Protein AF-A0A1Y4JS73-F1 (afdb_monomer_lite)

Organism: NCBI:txid626929

Sequence (66 aa):
MNKDRVLTMAKSTLKLANIIRYEDGHEIIDISLLRTIPDGELMRYRNVGKATIEKIQEIRKSLDWL

Structure (mmCIF, N/CA/C/O backbone):
data_AF-A0A1Y4JS73-F1
#
_entry.id   AF-A0A1Y4JS73-F1
#
loop_
_atom_site.group_PDB
_atom_site.id
_atom_site.type_symbol
_atom_site.label_atom_id
_atom_site.label_alt_id
_atom_site.label_comp_id
_atom_site.label_asym_id
_atom_site.label_entity_id
_atom_site.label_seq_id
_atom_site.pdbx_PDB_ins_code
_atom_site.Cartn_x
_atom_site.Cartn_y
_atom_site.Cartn_z
_atom_site.occupancy
_atom_site.B_iso_or_equiv
_atom_site.auth_seq_id
_atom_site.auth_comp_id
_atom_site.auth_asym_id
_atom_site.auth_atom_id
_atom_site.pdbx_PDB_model_num
ATOM 1 N N . MET A 1 1 ? 9.538 -1.445 17.945 1.00 59.34 1 MET A N 1
ATOM 2 C CA . MET A 1 1 ? 9.230 -2.110 16.657 1.00 59.34 1 MET A CA 1
ATOM 3 C C . MET A 1 1 ? 10.185 -1.566 15.603 1.00 59.34 1 MET A C 1
ATOM 5 O O . MET A 1 1 ? 10.300 -0.352 15.503 1.00 59.34 1 MET A O 1
ATOM 9 N N . ASN A 1 2 ? 10.934 -2.422 14.902 1.00 79.38 2 ASN A N 1
ATOM 10 C CA . ASN A 1 2 ? 11.957 -1.982 13.944 1.00 79.38 2 ASN A CA 1
ATOM 11 C C . ASN A 1 2 ? 11.279 -1.358 12.703 1.00 79.38 2 ASN A C 1
ATOM 13 O O . ASN A 1 2 ? 10.568 -2.063 11.985 1.00 79.38 2 ASN A O 1
ATOM 17 N N . LYS A 1 3 ? 11.459 -0.045 12.485 1.00 73.06 3 LYS A N 1
ATOM 18 C CA . LYS A 1 3 ? 10.811 0.721 11.401 1.00 73.06 3 LYS A CA 1
ATOM 19 C C . LYS A 1 3 ? 11.127 0.143 10.016 1.00 73.06 3 LYS A C 1
ATOM 21 O O . LYS A 1 3 ? 10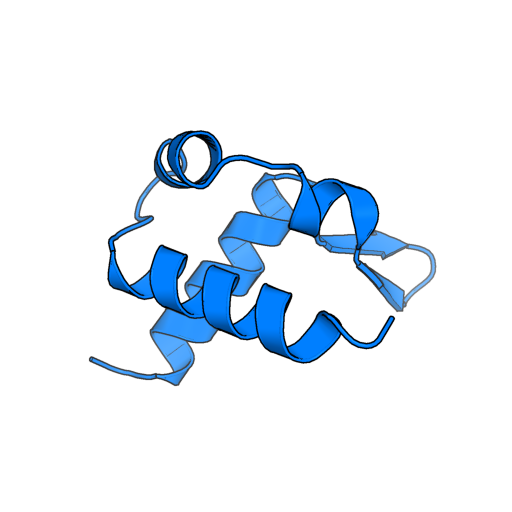.229 0.070 9.177 1.00 73.06 3 LYS A O 1
ATOM 26 N N . ASP A 1 4 ? 12.338 -0.372 9.822 1.00 84.38 4 ASP A N 1
ATOM 27 C CA . ASP A 1 4 ? 12.774 -0.960 8.549 1.00 84.38 4 ASP A CA 1
ATOM 28 C C . ASP A 1 4 ? 12.041 -2.268 8.252 1.00 84.38 4 ASP A C 1
ATOM 30 O O . ASP A 1 4 ? 11.640 -2.543 7.118 1.00 84.38 4 ASP A O 1
ATOM 34 N N . ARG A 1 5 ? 11.766 -3.053 9.300 1.00 89.19 5 ARG A N 1
ATOM 35 C CA . ARG A 1 5 ? 10.969 -4.277 9.182 1.00 89.19 5 ARG A CA 1
ATOM 36 C C . ARG A 1 5 ? 9.522 -3.959 8.810 1.00 89.19 5 ARG A C 1
ATOM 38 O O . ARG A 1 5 ? 8.956 -4.645 7.967 1.00 89.19 5 ARG A O 1
ATOM 45 N N . VAL A 1 6 ? 8.923 -2.928 9.407 1.00 92.44 6 VAL A N 1
ATOM 46 C CA . VAL A 1 6 ? 7.537 -2.536 9.097 1.00 92.44 6 VAL A CA 1
ATOM 47 C C . VAL A 1 6 ? 7.422 -2.035 7.657 1.00 92.44 6 VAL A C 1
ATOM 49 O O . VAL A 1 6 ? 6.511 -2.450 6.945 1.00 92.44 6 VAL A O 1
ATOM 52 N N . LEU A 1 7 ? 8.378 -1.220 7.196 1.00 93.56 7 LEU A N 1
ATOM 53 C CA . LEU A 1 7 ? 8.433 -0.767 5.805 1.00 93.56 7 LEU A CA 1
ATOM 54 C C . LEU A 1 7 ? 8.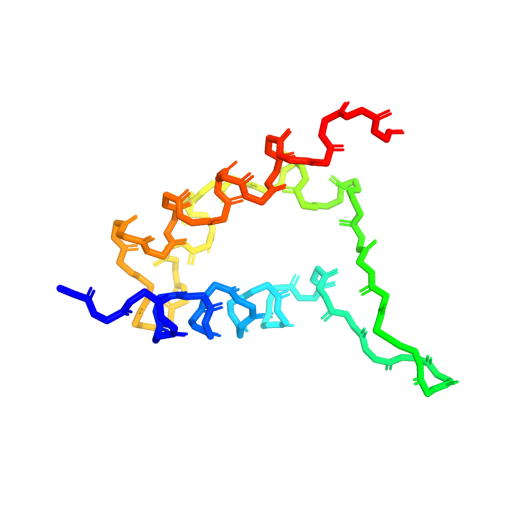607 -1.938 4.826 1.00 93.56 7 LEU A C 1
ATOM 56 O O . LEU A 1 7 ? 7.916 -1.997 3.810 1.00 93.56 7 LEU A O 1
ATOM 60 N N . THR A 1 8 ? 9.482 -2.893 5.146 1.00 93.94 8 THR A N 1
ATOM 61 C CA . THR A 1 8 ? 9.689 -4.101 4.329 1.00 93.94 8 THR A CA 1
ATOM 62 C C . THR A 1 8 ? 8.405 -4.926 4.212 1.00 93.94 8 THR A C 1
ATOM 64 O O . THR A 1 8 ? 8.037 -5.353 3.117 1.00 93.94 8 THR A O 1
ATOM 67 N N . MET A 1 9 ? 7.682 -5.106 5.321 1.00 94.25 9 MET A N 1
ATOM 68 C CA . MET A 1 9 ? 6.394 -5.806 5.331 1.00 94.25 9 MET A CA 1
ATOM 69 C C . MET A 1 9 ? 5.333 -5.059 4.520 1.00 94.25 9 MET A C 1
ATOM 71 O O . MET A 1 9 ? 4.601 -5.690 3.762 1.00 94.25 9 MET A O 1
ATOM 75 N N . ALA A 1 10 ? 5.274 -3.729 4.631 1.00 95.19 10 ALA A N 1
ATOM 76 C CA . ALA A 1 10 ? 4.350 -2.906 3.854 1.00 95.19 10 ALA A CA 1
ATOM 77 C C . ALA A 1 10 ? 4.607 -3.070 2.351 1.00 95.19 10 ALA A C 1
ATOM 79 O O . ALA A 1 10 ? 3.701 -3.455 1.617 1.00 95.19 10 ALA A O 1
ATOM 80 N N . LYS A 1 11 ? 5.858 -2.902 1.900 1.00 94.62 11 LYS A N 1
ATOM 81 C CA . LYS A 1 11 ? 6.232 -3.112 0.491 1.00 94.62 11 LYS A CA 1
ATOM 82 C C . LYS A 1 11 ? 5.920 -4.528 0.011 1.00 94.62 11 LYS A C 1
ATOM 84 O O . LYS A 1 11 ? 5.375 -4.694 -1.072 1.00 94.62 11 LYS A O 1
ATOM 89 N N . SER A 1 12 ? 6.220 -5.544 0.821 1.00 94.88 12 SER A N 1
ATOM 90 C CA . SER A 1 12 ? 5.930 -6.943 0.473 1.00 94.88 12 SER A CA 1
ATOM 91 C C . SER A 1 12 ? 4.428 -7.195 0.332 1.00 94.88 12 SER A C 1
ATOM 93 O O . SER A 1 12 ? 4.005 -7.862 -0.604 1.00 94.88 12 SER A O 1
ATOM 95 N N . THR A 1 13 ? 3.616 -6.612 1.216 1.00 96.19 13 THR A N 1
ATOM 96 C CA . THR A 1 13 ? 2.149 -6.696 1.147 1.00 96.19 13 THR A CA 1
ATOM 97 C C . THR A 1 13 ? 1.624 -6.040 -0.128 1.00 96.19 13 THR A C 1
ATOM 99 O O . THR A 1 13 ? 0.804 -6.623 -0.828 1.00 96.19 13 THR A O 1
ATOM 102 N N . LEU A 1 14 ? 2.140 -4.858 -0.473 1.00 96.00 14 LEU A N 1
ATOM 103 C CA . LEU A 1 14 ? 1.762 -4.159 -1.701 1.00 96.00 14 LEU A CA 1
ATOM 104 C C . LEU A 1 14 ? 2.195 -4.923 -2.965 1.00 96.00 14 LEU A C 1
ATOM 106 O O . LEU A 1 14 ? 1.471 -4.902 -3.956 1.00 96.00 14 LEU A O 1
ATOM 110 N N . LYS A 1 15 ? 3.325 -5.643 -2.926 1.00 95.56 15 LYS A N 1
ATOM 111 C CA . LYS A 1 15 ? 3.736 -6.563 -4.002 1.00 95.56 15 LYS A CA 1
ATOM 112 C C . LYS A 1 15 ? 2.780 -7.751 -4.132 1.00 95.56 15 LYS A C 1
ATOM 114 O O . LYS A 1 15 ? 2.348 -8.059 -5.235 1.00 95.56 15 LYS A O 1
ATOM 119 N N . LEU A 1 16 ? 2.394 -8.379 -3.017 1.00 94.62 16 LEU A N 1
ATOM 120 C CA . LEU A 1 16 ? 1.417 -9.480 -3.016 1.00 94.62 16 LEU A CA 1
ATOM 121 C C . LEU A 1 16 ? 0.042 -9.047 -3.543 1.00 94.62 16 LEU A C 1
ATOM 123 O O . LEU A 1 16 ? -0.629 -9.827 -4.208 1.00 94.62 16 LEU A O 1
ATOM 127 N N . ALA A 1 17 ? -0.350 -7.801 -3.280 1.00 95.06 17 ALA A N 1
ATOM 128 C CA . ALA A 1 17 ? -1.587 -7.211 -3.778 1.00 95.06 17 ALA A CA 1
ATOM 129 C C . ALA A 1 17 ? -1.503 -6.694 -5.230 1.00 95.06 17 ALA A C 1
ATOM 131 O O . ALA A 1 17 ? -2.437 -6.036 -5.679 1.00 95.06 17 ALA A O 1
ATOM 132 N N . ASN A 1 18 ? -0.405 -6.953 -5.957 1.00 95.25 18 ASN A N 1
ATOM 133 C CA . ASN A 1 18 ? -0.139 -6.445 -7.314 1.00 95.25 18 ASN A CA 1
ATOM 134 C C . ASN A 1 18 ? -0.156 -4.909 -7.457 1.00 95.25 18 ASN A C 1
ATOM 136 O O . ASN A 1 18 ? -0.230 -4.383 -8.566 1.00 95.25 18 ASN A O 1
ATOM 140 N N . ILE A 1 19 ? -0.035 -4.181 -6.347 1.00 96.62 19 ILE A N 1
ATOM 141 C CA . ILE A 1 19 ? 0.044 -2.716 -6.334 1.00 96.62 19 ILE A CA 1
ATOM 142 C C . ILE A 1 19 ? 1.451 -2.263 -6.711 1.00 96.62 19 ILE A C 1
ATOM 144 O O . ILE A 1 19 ? 1.616 -1.304 -7.455 1.00 96.62 19 ILE A O 1
ATOM 148 N N . ILE A 1 20 ? 2.466 -2.957 -6.193 1.00 96.38 20 ILE A N 1
ATOM 149 C CA . ILE A 1 20 ? 3.857 -2.764 -6.598 1.00 96.38 20 ILE A CA 1
ATOM 150 C C . ILE A 1 20 ? 4.244 -3.920 -7.510 1.00 96.38 20 ILE A C 1
ATOM 152 O O . ILE A 1 20 ? 4.186 -5.079 -7.101 1.00 96.38 20 ILE A O 1
ATOM 156 N N . ARG A 1 21 ? 4.679 -3.602 -8.725 1.00 96.00 21 ARG A N 1
ATOM 157 C CA . ARG A 1 21 ? 5.132 -4.571 -9.727 1.00 96.00 21 ARG A CA 1
ATOM 158 C C . ARG A 1 21 ? 6.538 -4.230 -10.195 1.00 96.00 21 ARG A C 1
ATOM 160 O O . ARG A 1 21 ? 7.007 -3.112 -10.004 1.00 96.00 21 ARG A O 1
ATOM 167 N N . TYR A 1 22 ? 7.219 -5.215 -10.766 1.00 93.00 22 TYR A N 1
ATOM 168 C CA . TYR A 1 22 ? 8.515 -5.014 -11.399 1.00 93.00 22 TYR A CA 1
ATOM 169 C C . TYR A 1 22 ? 8.366 -5.275 -12.892 1.00 93.00 22 TYR A C 1
ATOM 171 O O . TYR A 1 22 ? 8.043 -6.395 -13.283 1.00 93.00 22 TYR A O 1
ATOM 179 N N . GLU A 1 23 ? 8.560 -4.240 -13.698 1.00 92.69 23 GLU A N 1
ATOM 180 C CA . GLU A 1 23 ? 8.366 -4.267 -15.148 1.00 92.69 23 GLU A CA 1
ATOM 181 C C . GLU A 1 23 ? 9.554 -3.556 -15.800 1.00 92.69 23 GLU A C 1
ATOM 183 O O . GLU A 1 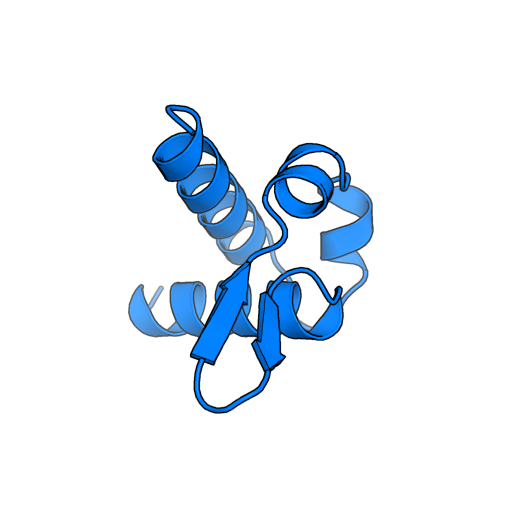23 ? 9.940 -2.471 -15.371 1.00 92.69 23 GLU A O 1
ATOM 188 N N . ASP A 1 24 ? 10.189 -4.208 -16.776 1.00 92.25 24 ASP A N 1
ATOM 189 C CA . ASP A 1 24 ? 11.314 -3.665 -17.554 1.00 92.25 24 ASP A CA 1
ATOM 190 C C . ASP A 1 24 ? 12.459 -3.054 -16.725 1.00 92.25 24 ASP A C 1
ATOM 192 O O . ASP A 1 24 ? 13.077 -2.063 -17.102 1.00 92.25 24 ASP A O 1
ATOM 196 N N . GLY A 1 25 ? 12.768 -3.647 -15.570 1.00 93.12 25 GLY A N 1
ATOM 197 C CA . GLY A 1 25 ? 13.834 -3.155 -14.695 1.00 93.12 25 GLY A CA 1
ATOM 198 C C . GLY A 1 25 ? 13.393 -2.080 -13.691 1.00 93.12 25 GLY A C 1
ATOM 199 O O . GLY A 1 25 ? 14.186 -1.668 -12.839 1.00 93.12 25 GLY A O 1
ATOM 200 N N . HIS A 1 26 ? 12.130 -1.658 -13.746 1.00 92.88 26 HIS A N 1
ATOM 201 C CA . HIS A 1 26 ? 11.566 -0.585 -12.939 1.00 92.88 26 HIS A CA 1
ATOM 202 C C . HIS A 1 26 ? 10.533 -1.107 -11.934 1.00 92.88 26 HIS A C 1
ATOM 204 O O . HIS A 1 26 ? 9.741 -2.002 -12.222 1.00 92.88 26 HIS A O 1
ATOM 210 N N . GLU A 1 27 ? 10.526 -0.526 -10.731 1.00 92.75 27 GLU A N 1
ATOM 211 C CA . GLU A 1 27 ? 9.456 -0.750 -9.756 1.00 92.75 27 GLU A CA 1
ATOM 212 C C . GLU A 1 27 ? 8.303 0.213 -10.073 1.00 92.75 27 GLU A C 1
ATOM 214 O O . GLU A 1 27 ? 8.445 1.430 -9.950 1.00 92.75 27 GLU A O 1
ATOM 219 N N . ILE A 1 28 ? 7.176 -0.342 -10.513 1.00 95.06 28 ILE A N 1
ATOM 220 C CA . ILE A 1 28 ? 5.966 0.390 -10.880 1.00 95.06 28 ILE A CA 1
ATOM 221 C C . ILE A 1 28 ? 4.980 0.320 -9.718 1.00 95.06 28 ILE A C 1
ATOM 223 O O . ILE A 1 28 ? 4.757 -0.750 -9.148 1.00 95.06 28 ILE A O 1
ATOM 227 N N . ILE A 1 29 ? 4.378 1.458 -9.373 1.00 95.06 29 ILE A N 1
ATOM 228 C CA . ILE A 1 29 ? 3.348 1.553 -8.336 1.00 95.06 29 ILE A CA 1
ATOM 229 C C . ILE A 1 29 ? 2.028 1.946 -8.993 1.00 95.06 29 ILE A C 1
ATOM 231 O O . ILE A 1 29 ? 1.915 3.023 -9.575 1.00 95.06 29 ILE A O 1
ATOM 235 N N . ASP A 1 30 ? 1.016 1.096 -8.859 1.00 95.94 30 ASP A N 1
ATOM 236 C CA . ASP A 1 30 ? -0.353 1.415 -9.251 1.00 95.94 30 ASP A CA 1
ATOM 237 C C . ASP A 1 30 ? -1.002 2.309 -8.183 1.00 95.94 30 ASP A C 1
ATOM 239 O O . ASP A 1 30 ? -1.531 1.839 -7.173 1.00 95.94 30 ASP A O 1
ATOM 243 N N . ILE A 1 31 ? -0.916 3.627 -8.387 1.00 94.88 31 ILE A N 1
ATOM 244 C CA . ILE A 1 31 ? -1.435 4.635 -7.450 1.00 94.88 31 ILE A CA 1
ATOM 245 C C . ILE A 1 31 ? -2.958 4.544 -7.308 1.00 94.88 31 ILE A C 1
ATOM 247 O O . ILE A 1 31 ? -3.485 4.724 -6.208 1.00 94.88 31 ILE A O 1
ATOM 251 N N . SER A 1 32 ? -3.663 4.231 -8.396 1.00 94.50 32 SER A N 1
ATOM 252 C CA . SER A 1 32 ? -5.120 4.100 -8.388 1.00 94.50 32 SER A CA 1
ATOM 253 C C . SER A 1 32 ? -5.532 2.945 -7.483 1.00 94.50 32 SER A 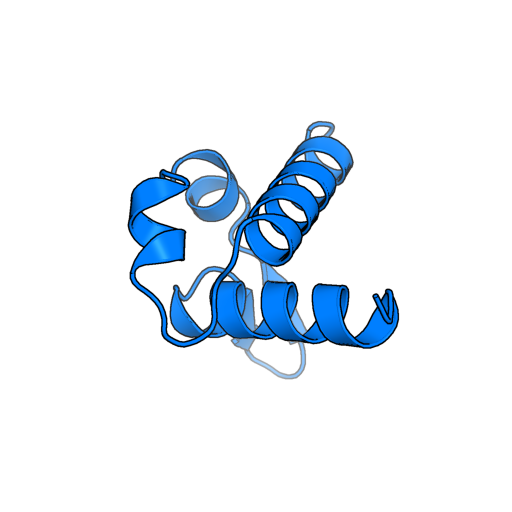C 1
ATOM 255 O O . SER A 1 32 ? -6.292 3.149 -6.535 1.00 94.50 32 SER A O 1
ATOM 257 N N . LEU A 1 33 ? -4.951 1.761 -7.697 1.00 95.81 33 LEU A N 1
ATOM 258 C CA . LEU A 1 33 ? -5.232 0.587 -6.875 1.00 95.81 33 LEU A CA 1
ATOM 259 C C . LEU A 1 33 ? -4.786 0.784 -5.421 1.00 95.81 33 LEU A C 1
ATOM 261 O O . LEU A 1 33 ? -5.501 0.392 -4.496 1.00 95.81 33 LEU A O 1
ATOM 265 N N . LEU A 1 34 ? -3.635 1.430 -5.202 1.00 96.31 34 LEU A N 1
ATOM 266 C CA . LEU A 1 34 ? -3.136 1.750 -3.866 1.00 96.31 34 LEU A CA 1
ATOM 267 C C . LEU A 1 34 ? -4.149 2.576 -3.063 1.00 96.31 34 LEU A C 1
ATOM 269 O O . LEU A 1 34 ? -4.299 2.327 -1.866 1.00 96.31 34 LEU A O 1
ATOM 273 N N . ARG A 1 35 ? -4.831 3.538 -3.699 1.00 93.31 35 ARG A N 1
ATOM 274 C CA . ARG A 1 35 ? -5.835 4.410 -3.067 1.00 93.31 35 ARG A CA 1
ATOM 275 C C . ARG A 1 35 ? -7.171 3.715 -2.837 1.00 93.31 35 ARG A C 1
ATOM 277 O O . ARG A 1 35 ? -7.810 3.968 -1.819 1.00 93.31 35 ARG A O 1
ATOM 284 N N . THR A 1 36 ? -7.602 2.862 -3.762 1.00 94.38 36 THR A N 1
ATOM 285 C CA . THR A 1 36 ? -8.943 2.264 -3.713 1.00 94.38 36 THR A CA 1
ATOM 286 C C . THR A 1 36 ? -9.006 0.978 -2.902 1.00 94.38 36 THR A C 1
ATOM 288 O O . THR A 1 36 ? -10.084 0.620 -2.430 1.00 94.38 36 THR A O 1
ATOM 291 N N . ILE A 1 37 ? -7.892 0.255 -2.744 1.00 95.44 37 ILE A N 1
ATOM 292 C CA . ILE A 1 37 ? -7.902 -1.020 -2.022 1.00 95.44 37 ILE A CA 1
ATOM 293 C C . ILE A 1 37 ? -8.232 -0.807 -0.529 1.00 95.44 37 ILE A C 1
ATOM 295 O O . ILE A 1 37 ? -7.541 -0.048 0.157 1.00 95.44 37 ILE A O 1
ATOM 299 N N . PRO A 1 38 ? -9.255 -1.477 0.027 1.00 95.94 38 PRO A N 1
ATOM 300 C CA . PRO A 1 38 ? -9.569 -1.360 1.446 1.00 95.94 38 PRO A CA 1
ATOM 301 C C . PRO A 1 38 ? -8.462 -1.949 2.325 1.00 95.94 38 PRO A C 1
ATOM 303 O O . PRO A 1 38 ? -7.901 -3.000 2.013 1.00 95.94 38 PRO A O 1
ATOM 306 N N . ASP A 1 39 ? -8.213 -1.346 3.489 1.00 95.38 39 ASP A N 1
ATOM 307 C CA . ASP A 1 39 ? -7.253 -1.894 4.462 1.00 95.38 39 ASP A CA 1
ATOM 308 C C . ASP A 1 39 ? -7.617 -3.319 4.887 1.00 95.38 39 ASP A C 1
ATOM 310 O O . ASP A 1 39 ? -6.739 -4.157 5.074 1.00 95.38 39 ASP A O 1
ATOM 314 N N . GLY A 1 40 ? -8.917 -3.622 4.967 1.00 94.25 40 GLY A N 1
ATOM 315 C CA . GLY A 1 40 ? -9.415 -4.959 5.282 1.00 94.25 40 GLY A CA 1
ATOM 316 C C . GLY A 1 40 ? -8.984 -6.033 4.279 1.00 94.25 40 GLY A C 1
ATOM 317 O O . GLY A 1 40 ? -8.771 -7.170 4.685 1.00 94.25 40 GLY A O 1
ATOM 318 N N . GLU A 1 41 ? -8.796 -5.688 3.000 1.00 94.62 41 GLU A N 1
ATOM 319 C CA . GLU A 1 41 ? -8.248 -6.615 1.998 1.00 94.62 41 GLU A CA 1
ATOM 320 C C . GLU A 1 41 ? -6.752 -6.852 2.235 1.00 94.62 41 GLU A C 1
ATOM 322 O O . GLU A 1 41 ? -6.278 -7.985 2.186 1.00 94.62 41 GLU A O 1
ATOM 327 N N . LEU A 1 42 ? -6.007 -5.802 2.592 1.00 95.25 42 LEU A N 1
ATOM 328 C CA . LEU A 1 42 ? -4.582 -5.906 2.914 1.00 95.25 42 LEU A CA 1
ATOM 329 C C . LEU A 1 42 ? -4.329 -6.695 4.211 1.00 95.25 42 LEU A C 1
ATOM 331 O O . LEU A 1 42 ? -3.336 -7.410 4.328 1.00 95.25 42 LEU A O 1
ATOM 335 N N . MET A 1 43 ? -5.242 -6.624 5.179 1.00 94.12 43 MET A N 1
ATOM 336 C CA . MET A 1 43 ? -5.158 -7.391 6.428 1.00 94.12 43 MET A CA 1
ATOM 337 C C . MET A 1 43 ? -5.351 -8.903 6.238 1.00 94.12 43 MET A C 1
ATOM 339 O O . MET A 1 43 ? -5.020 -9.668 7.142 1.00 94.12 43 MET A O 1
ATOM 343 N N . ARG A 1 44 ? -5.855 -9.355 5.080 1.00 93.50 44 ARG A N 1
ATOM 344 C CA . ARG A 1 44 ? -5.979 -10.790 4.764 1.00 93.50 44 ARG A CA 1
ATOM 345 C C . ARG A 1 44 ? -4.634 -11.438 4.442 1.00 93.50 44 ARG A C 1
ATOM 347 O O . ARG A 1 44 ? -4.515 -12.660 4.521 1.00 93.50 44 ARG A O 1
ATOM 354 N N . TYR A 1 45 ? -3.616 -10.649 4.095 1.00 92.19 45 TYR A N 1
ATOM 355 C CA . TYR A 1 45 ? -2.289 -11.184 3.819 1.00 92.19 45 TYR A CA 1
ATOM 356 C C . TYR A 1 45 ? -1.586 -11.617 5.109 1.00 92.19 45 TYR A C 1
ATOM 358 O O . TYR A 1 45 ? -1.676 -10.990 6.168 1.00 92.19 45 TYR A O 1
ATOM 366 N N . ARG A 1 46 ? -0.847 -12.725 5.013 1.00 84.00 46 ARG A N 1
ATOM 367 C CA . ARG A 1 46 ? -0.150 -13.320 6.154 1.00 84.00 46 ARG A CA 1
ATOM 368 C C . ARG A 1 46 ? 0.829 -12.318 6.769 1.00 84.00 46 ARG A C 1
ATOM 370 O O . ARG A 1 46 ? 1.611 -11.690 6.062 1.00 84.00 46 ARG A O 1
ATOM 377 N N . ASN A 1 47 ? 0.848 -12.254 8.100 1.00 83.31 47 ASN A N 1
ATOM 378 C CA . ASN A 1 47 ? 1.735 -11.390 8.887 1.00 83.31 47 ASN A CA 1
ATOM 379 C C . ASN A 1 47 ? 1.499 -9.876 8.697 1.00 83.31 47 ASN A C 1
ATOM 381 O O . ASN A 1 47 ? 2.364 -9.083 9.076 1.00 83.31 47 ASN A O 1
ATOM 385 N N . VAL A 1 48 ? 0.348 -9.461 8.157 1.00 90.94 48 VAL A N 1
ATOM 386 C CA . VAL A 1 48 ? -0.054 -8.051 8.133 1.00 90.94 48 VAL A CA 1
ATOM 387 C C . VAL A 1 48 ? -0.753 -7.703 9.441 1.00 90.94 48 VAL A C 1
ATOM 389 O O . VAL A 1 48 ? -1.845 -8.175 9.736 1.00 90.94 48 VAL A O 1
ATOM 392 N N . GLY A 1 49 ? -0.087 -6.882 10.250 1.00 91.50 49 GLY A N 1
ATOM 393 C CA . GLY A 1 49 ? -0.639 -6.337 11.489 1.00 91.50 49 GLY A CA 1
ATOM 394 C C . GLY A 1 49 ? -0.942 -4.846 11.377 1.00 91.50 49 GLY A C 1
ATOM 395 O O . GLY A 1 49 ? -0.600 -4.201 10.384 1.00 91.50 49 GLY A O 1
ATOM 396 N N . LYS A 1 50 ? -1.509 -4.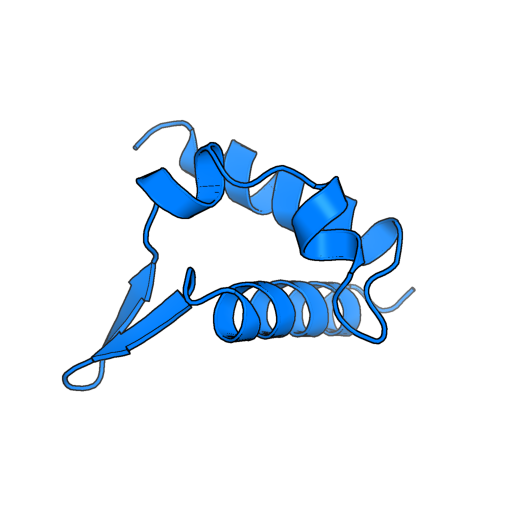277 12.447 1.00 94.00 50 LYS A N 1
ATOM 397 C CA . LYS A 1 50 ? -1.855 -2.847 12.552 1.00 94.00 50 LYS A CA 1
ATOM 398 C C . LYS A 1 50 ? -0.724 -1.918 12.087 1.00 94.00 50 LYS A C 1
ATOM 400 O O . LYS A 1 50 ? -0.948 -1.050 11.257 1.00 94.00 50 LYS A O 1
ATOM 405 N N . ALA A 1 51 ? 0.500 -2.174 12.540 1.00 93.75 51 ALA A N 1
ATOM 406 C CA . ALA A 1 51 ? 1.681 -1.394 12.174 1.00 93.75 51 ALA A CA 1
ATOM 407 C C . ALA A 1 51 ? 1.975 -1.361 10.666 1.00 93.75 51 ALA A C 1
ATOM 409 O O . ALA A 1 51 ? 2.426 -0.355 10.127 1.00 93.75 51 ALA A O 1
ATOM 410 N N . THR A 1 52 ? 1.758 -2.486 9.983 1.00 95.19 52 THR A N 1
ATOM 411 C CA . THR A 1 52 ? 1.963 -2.597 8.537 1.00 95.19 52 THR A CA 1
ATOM 412 C C . THR A 1 52 ? 0.902 -1.798 7.790 1.00 95.19 52 THR A C 1
ATOM 414 O O . THR A 1 52 ? 1.243 -1.095 6.845 1.00 95.19 52 THR A O 1
ATOM 417 N N . ILE A 1 53 ? -0.355 -1.853 8.245 1.00 96.69 53 ILE A N 1
ATOM 418 C CA . ILE A 1 53 ? -1.454 -1.059 7.680 1.00 96.69 53 ILE A CA 1
ATOM 419 C C . ILE A 1 53 ? -1.215 0.436 7.879 1.00 96.69 53 ILE A C 1
ATOM 421 O O . ILE A 1 53 ? -1.268 1.180 6.907 1.00 96.69 53 ILE A O 1
ATOM 425 N N . GLU A 1 54 ? -0.860 0.869 9.090 1.00 96.56 54 GLU A N 1
ATOM 426 C CA . GLU A 1 54 ? -0.506 2.269 9.369 1.00 96.56 54 GLU A CA 1
ATOM 427 C C . GLU A 1 54 ? 0.611 2.745 8.435 1.00 96.56 54 GLU A C 1
ATOM 429 O O . GLU A 1 54 ? 0.538 3.832 7.865 1.00 96.56 54 GLU A O 1
ATOM 434 N N . LYS A 1 55 ? 1.612 1.894 8.177 1.00 96.69 55 LYS A N 1
ATOM 435 C CA . LYS A 1 55 ? 2.684 2.234 7.241 1.00 96.69 55 LYS A CA 1
ATOM 436 C C . LYS A 1 55 ? 2.209 2.345 5.790 1.00 96.69 55 LYS A C 1
ATOM 438 O O . LYS A 1 55 ? 2.706 3.196 5.058 1.00 96.69 55 LYS A O 1
ATOM 443 N N . ILE A 1 56 ? 1.258 1.519 5.359 1.00 96.31 56 ILE A N 1
ATOM 444 C CA . ILE A 1 56 ? 0.649 1.631 4.025 1.00 96.31 56 ILE A CA 1
ATOM 445 C C . ILE A 1 56 ? -0.200 2.906 3.922 1.00 96.31 56 ILE A C 1
ATOM 447 O O . ILE A 1 56 ? -0.135 3.597 2.907 1.00 96.31 56 ILE A O 1
ATOM 451 N N . GLN A 1 57 ? -0.930 3.272 4.976 1.00 96.38 57 GLN A N 1
ATOM 452 C CA . GLN A 1 57 ? -1.674 4.534 5.048 1.00 96.38 57 GLN A CA 1
ATOM 453 C C . GLN A 1 57 ? -0.738 5.752 4.989 1.00 96.38 57 GLN A C 1
ATOM 455 O O . GLN A 1 57 ? -1.028 6.711 4.277 1.00 96.38 57 GLN A O 1
ATOM 460 N N . GLU A 1 58 ? 0.415 5.704 5.666 1.00 96.19 58 GLU A N 1
ATOM 461 C CA . GLU A 1 58 ? 1.461 6.727 5.529 1.00 96.19 58 GLU A CA 1
ATOM 462 C C . GLU A 1 58 ? 1.957 6.841 4.080 1.00 96.19 58 GLU A C 1
ATOM 464 O O . GLU A 1 58 ? 2.112 7.952 3.575 1.00 96.19 58 GLU A O 1
ATOM 469 N N . ILE A 1 59 ? 2.183 5.708 3.400 1.00 94.94 59 ILE A N 1
ATOM 470 C CA . ILE A 1 59 ? 2.604 5.690 1.990 1.00 94.94 59 ILE A CA 1
ATOM 471 C C . ILE A 1 59 ? 1.528 6.328 1.104 1.00 94.94 59 ILE A C 1
ATOM 473 O O . ILE A 1 59 ? 1.864 7.204 0.312 1.00 94.94 59 ILE A O 1
ATOM 477 N N . ARG A 1 60 ? 0.248 5.963 1.271 1.00 95.50 60 ARG A N 1
ATOM 478 C CA . ARG A 1 60 ? -0.876 6.592 0.550 1.00 95.50 60 ARG A CA 1
ATOM 479 C C . ARG A 1 60 ? -0.851 8.104 0.705 1.00 95.50 60 ARG A C 1
ATOM 481 O O . ARG A 1 60 ? -0.751 8.809 -0.289 1.00 95.50 60 ARG A O 1
ATOM 488 N N . LYS A 1 61 ? -0.807 8.571 1.955 1.00 95.56 61 LYS A N 1
ATOM 489 C CA . LYS A 1 61 ? -0.791 9.996 2.282 1.00 95.56 61 LYS A CA 1
ATOM 490 C C . LYS A 1 61 ? 0.403 10.727 1.669 1.00 95.56 61 LYS A C 1
ATOM 492 O O . LYS A 1 61 ? 0.275 11.852 1.202 1.00 95.56 61 LYS A O 1
ATOM 497 N N . SER A 1 62 ? 1.575 10.088 1.641 1.00 94.38 62 SER A N 1
ATOM 498 C CA . SER A 1 62 ? 2.775 10.662 1.014 1.00 94.38 62 SER A CA 1
ATOM 499 C C . SER A 1 62 ? 2.667 10.815 -0.506 1.00 94.38 62 SER A C 1
ATOM 501 O O . SER A 1 62 ? 3.436 11.569 -1.097 1.00 94.38 62 SER A O 1
ATOM 503 N N . LEU A 1 63 ? 1.717 10.114 -1.126 1.00 93.31 63 LEU A N 1
ATOM 504 C CA . LEU A 1 63 ? 1.455 10.110 -2.561 1.00 93.31 63 LEU A CA 1
ATOM 505 C C . LEU A 1 63 ? 0.142 10.827 -2.906 1.00 93.31 63 LEU A C 1
ATOM 507 O O . LEU A 1 63 ? -0.248 10.807 -4.065 1.00 93.31 63 LEU A O 1
ATOM 511 N N . ASP A 1 64 ? -0.546 11.465 -1.953 1.00 89.38 64 ASP A N 1
ATOM 512 C CA . ASP A 1 64 ? -1.821 12.173 -2.190 1.00 89.38 64 ASP A CA 1
ATOM 513 C C . ASP A 1 64 ? -1.695 13.349 -3.174 1.00 89.38 64 ASP A C 1
ATOM 515 O O . ASP A 1 64 ? -2.688 13.789 -3.742 1.00 89.38 64 ASP A O 1
ATOM 519 N N . TRP A 1 65 ? -0.479 13.853 -3.390 1.00 91.38 65 TRP A N 1
ATOM 520 C CA . TRP A 1 65 ? -0.195 14.947 -4.321 1.00 91.38 65 TRP A CA 1
ATOM 521 C C . TRP A 1 65 ? -0.119 14.515 -5.796 1.00 91.38 65 TRP A C 1
ATOM 523 O O . TRP A 1 65 ? -0.072 15.388 -6.661 1.00 91.38 65 TRP A O 1
ATOM 533 N N . LEU A 1 66 ? -0.072 13.204 -6.071 1.00 87.31 66 LEU A N 1
ATOM 534 C CA . LEU A 1 66 ? -0.097 12.621 -7.422 1.00 87.31 66 LEU A CA 1
ATOM 535 C C . LEU A 1 66 ? -1.525 12.463 -7.959 1.00 87.31 66 LEU A C 1
ATOM 537 O O . LEU A 1 66 ? -1.706 12.635 -9.177 1.00 87.31 66 LEU A O 1
#

pLDDT: mean 92.75, std 5.89, range [59.34, 96.69]

Secondary structure (DSSP, 8-state):
--HHHHHHHHHHHHHHTTSEEEETTEEEE-HHHHHHS-HHHHTTSTT--HHHHHHHHHHHHHTTT-

Radius of gyration: 11.47 Å; chains: 1; bounding box: 23×28×34 Å

Foldseek 3Di:
DDPVVLLVLLVVLCVVVVQWDQDPNDTDGNLVCLVPPDLVVSCPDPPDDPS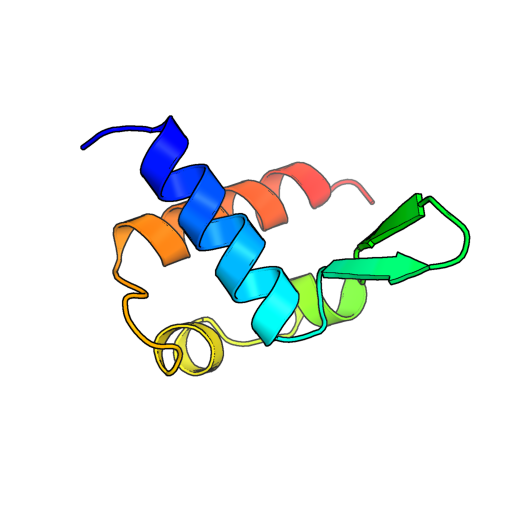NSVVSVVVNVVVVVD